Protein AF-A0A6H5GN10-F1 (afdb_monomer_lite)

Organism: NCBI:txid355587

InterPro domains:
  IPR001054 Adenylyl cyclase class-3/4/guanylyl cyclase [PF00211] (5-65)
  IPR001054 Adenylyl cyclase class-3/4/guanylyl cyclase [PS50125] (1-57)
  IPR029787 Nucleotide cyclase [G3DSA:3.30.70.1230] (1-68)
  IPR029787 Nucleotide cyclase [SSF55073] (5-66)

Structure (mmCIF, N/CA/C/O backbone):
data_AF-A0A6H5GN10-F1
#
_entry.id   AF-A0A6H5GN10-F1
#
loop_
_atom_site.group_PDB
_atom_site.id
_atom_site.type_symbol
_atom_site.label_atom_id
_atom_site.label_alt_id
_atom_site.label_comp_id
_atom_site.label_asym_id
_atom_site.label_entity_id
_atom_site.label_seq_id
_atom_site.pdbx_PDB_ins_code
_atom_site.Cartn_x
_atom_site.Cartn_y
_atom_site.Cartn_z
_atom_site.occupancy
_atom_site.B_iso_or_equiv
_atom_site.auth_seq_id
_atom_site.auth_comp_id
_atom_site.auth_asym_id
_atom_site.auth_atom_id
_atom_site.pdbx_PDB_model_num
ATOM 1 N N . MET A 1 1 ? 19.781 -6.759 -9.187 1.00 49.97 1 MET A N 1
ATOM 2 C CA . MET A 1 1 ? 18.584 -5.965 -9.541 1.00 49.97 1 MET A CA 1
ATOM 3 C C . MET A 1 1 ? 17.528 -6.057 -8.445 1.00 49.97 1 MET A C 1
ATOM 5 O O . MET A 1 1 ? 17.167 -5.010 -7.934 1.00 49.97 1 MET A O 1
ATOM 9 N N . ILE A 1 2 ? 17.174 -7.262 -7.970 1.00 54.41 2 ILE A N 1
ATOM 10 C CA . ILE A 1 2 ? 16.304 -7.466 -6.788 1.00 54.41 2 ILE A CA 1
ATOM 11 C C . ILE A 1 2 ? 16.848 -6.775 -5.520 1.00 54.41 2 ILE A C 1
ATOM 13 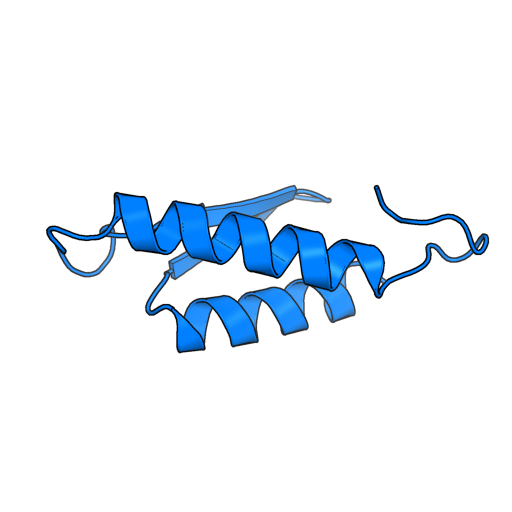O O . ILE A 1 2 ? 16.130 -6.001 -4.910 1.00 54.41 2 ILE A O 1
ATOM 17 N N . ALA A 1 3 ? 18.140 -6.912 -5.188 1.00 51.84 3 ALA A N 1
ATOM 18 C CA . ALA A 1 3 ? 18.703 -6.323 -3.958 1.00 51.84 3 ALA A CA 1
ATOM 19 C C . ALA A 1 3 ? 18.632 -4.778 -3.864 1.00 51.84 3 ALA A C 1
ATOM 21 O O . ALA A 1 3 ? 18.519 -4.228 -2.773 1.00 51.84 3 ALA A O 1
ATOM 22 N N . VAL A 1 4 ? 18.685 -4.061 -4.995 1.00 57.47 4 VAL A N 1
ATOM 23 C CA . VAL A 1 4 ? 18.540 -2.586 -5.016 1.00 57.47 4 VAL A CA 1
ATOM 24 C C . VAL A 1 4 ? 17.080 -2.188 -4.796 1.00 57.47 4 VAL A C 1
ATOM 26 O O . VAL A 1 4 ? 16.796 -1.174 -4.164 1.00 57.47 4 VAL A O 1
ATOM 29 N N . PHE A 1 5 ? 16.167 -3.006 -5.312 1.00 66.00 5 PHE A N 1
ATOM 30 C CA . PHE A 1 5 ? 14.730 -2.828 -5.183 1.00 66.00 5 PHE A CA 1
ATOM 31 C C . PHE A 1 5 ? 14.266 -3.106 -3.749 1.00 66.00 5 PHE A C 1
ATOM 33 O O . PHE A 1 5 ? 13.583 -2.275 -3.158 1.00 66.00 5 PHE A O 1
ATOM 40 N N . SER A 1 6 ? 14.767 -4.190 -3.146 1.00 63.47 6 SER A N 1
ATOM 41 C CA . SER A 1 6 ? 14.572 -4.504 -1.729 1.00 63.47 6 SER A CA 1
ATOM 42 C C . SER A 1 6 ? 15.085 -3.379 -0.831 1.00 63.47 6 SER A C 1
ATOM 44 O O . SER A 1 6 ? 14.326 -2.898 -0.008 1.00 63.47 6 SER A O 1
ATOM 46 N N . LYS A 1 7 ? 16.286 -2.830 -1.076 1.00 69.56 7 LYS A N 1
ATOM 47 C CA . LYS A 1 7 ? 16.813 -1.704 -0.279 1.00 69.56 7 LYS A CA 1
ATOM 48 C C . LYS A 1 7 ? 15.901 -0.468 -0.301 1.00 69.56 7 LYS A C 1
ATOM 50 O O . LYS A 1 7 ? 15.712 0.173 0.727 1.00 69.56 7 LYS A O 1
ATO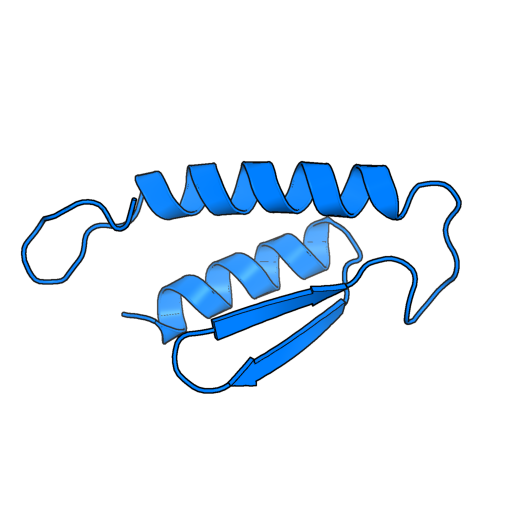M 55 N N . LYS A 1 8 ? 15.323 -0.122 -1.461 1.00 74.06 8 LYS A N 1
ATOM 56 C CA . LYS A 1 8 ? 14.344 0.978 -1.539 1.00 74.06 8 LYS A CA 1
ATOM 57 C C . LYS A 1 8 ? 13.088 0.669 -0.729 1.00 74.06 8 LYS A C 1
ATOM 59 O O . LYS A 1 8 ? 12.528 1.575 -0.121 1.00 74.06 8 LYS A O 1
ATOM 64 N N . PHE A 1 9 ? 12.639 -0.580 -0.723 1.00 75.88 9 PHE A N 1
ATOM 65 C CA . PHE A 1 9 ? 11.494 -0.997 0.079 1.00 75.88 9 PHE A CA 1
ATOM 66 C C . PHE A 1 9 ? 11.796 -1.030 1.575 1.00 75.88 9 PHE A C 1
ATOM 68 O O . PHE A 1 9 ? 10.926 -0.647 2.354 1.00 75.88 9 PHE A O 1
ATOM 75 N N . ASP A 1 10 ? 13.017 -1.380 1.974 1.00 73.19 10 ASP A N 1
ATOM 76 C CA . ASP A 1 10 ? 13.471 -1.286 3.362 1.00 73.19 10 ASP A CA 1
ATOM 77 C C . ASP A 1 10 ? 13.407 0.182 3.831 1.00 73.19 10 ASP A C 1
ATOM 79 O O . ASP A 1 10 ? 12.805 0.489 4.861 1.00 73.19 10 ASP A O 1
ATOM 83 N N . ASP A 1 11 ? 13.926 1.119 3.022 1.00 78.19 11 ASP A N 1
ATOM 84 C CA . ASP A 1 11 ? 13.881 2.561 3.311 1.00 78.19 11 ASP A CA 1
ATOM 85 C C . ASP A 1 11 ? 12.435 3.090 3.425 1.00 78.19 11 ASP A C 1
ATOM 87 O O . ASP A 1 11 ? 12.136 3.952 4.259 1.00 78.19 11 ASP A O 1
ATOM 91 N N . LEU A 1 12 ? 11.519 2.588 2.589 1.00 75.56 12 LEU A N 1
ATOM 92 C CA . LEU A 1 12 ? 10.093 2.928 2.649 1.00 75.56 12 LEU A CA 1
ATOM 93 C C . LEU A 1 12 ? 9.407 2.324 3.884 1.00 75.56 12 LEU A C 1
ATOM 95 O O . LEU A 1 12 ? 8.599 3.005 4.521 1.00 75.56 12 LEU A O 1
ATOM 99 N N . GLY A 1 13 ? 9.761 1.094 4.260 1.00 70.50 13 GLY A N 1
ATOM 100 C CA . GLY A 1 13 ? 9.281 0.425 5.470 1.00 70.50 13 GLY A CA 1
ATOM 101 C C . GLY A 1 13 ? 9.671 1.185 6.738 1.00 70.50 13 GLY A C 1
ATOM 102 O O . GLY A 1 13 ? 8.817 1.468 7.579 1.00 70.50 13 GLY A O 1
ATOM 103 N N . VAL A 1 14 ? 10.924 1.645 6.823 1.00 70.62 14 VAL A N 1
ATOM 104 C CA . VAL A 1 14 ? 11.398 2.501 7.926 1.00 70.62 14 VAL A CA 1
ATOM 105 C C . VAL A 1 14 ? 10.593 3.803 8.010 1.00 70.62 14 VAL A C 1
ATOM 107 O O . VAL A 1 14 ? 10.194 4.210 9.100 1.00 70.62 14 VAL A O 1
ATOM 110 N N . LYS A 1 15 ? 10.295 4.443 6.871 1.00 70.50 15 LYS A N 1
ATOM 111 C CA . LYS A 1 15 ? 9.504 5.690 6.824 1.00 70.50 15 LYS A CA 1
ATOM 112 C C . LYS A 1 15 ? 8.034 5.508 7.204 1.00 70.50 15 LYS A C 1
ATOM 114 O O . LYS A 1 15 ? 7.407 6.456 7.668 1.00 70.50 15 LYS A O 1
ATOM 119 N N . THR A 1 16 ? 7.483 4.318 6.988 1.00 65.56 16 THR A N 1
ATOM 120 C CA . THR A 1 16 ? 6.074 3.984 7.257 1.00 65.56 16 THR A CA 1
ATOM 121 C C . THR A 1 16 ? 5.873 3.233 8.577 1.00 65.56 16 THR A C 1
ATOM 123 O O . THR A 1 16 ? 4.739 2.893 8.907 1.00 65.56 16 THR A O 1
ATOM 126 N N . PHE A 1 17 ? 6.942 3.043 9.366 1.00 67.38 17 PHE A N 1
ATOM 127 C CA . PHE A 1 17 ? 6.960 2.268 10.617 1.00 67.38 17 PHE A CA 1
ATOM 128 C C . PHE A 1 17 ? 6.543 0.796 10.443 1.00 67.38 17 PHE A C 1
ATOM 130 O O . PHE A 1 17 ? 6.017 0.171 11.366 1.00 67.38 17 PHE A O 1
ATOM 137 N N . LEU A 1 18 ? 6.777 0.238 9.256 1.00 70.38 18 LEU A N 1
ATOM 138 C CA . LEU A 1 18 ? 6.447 -1.139 8.908 1.00 70.38 18 LEU A CA 1
ATOM 139 C C . LEU A 1 18 ? 7.629 -2.074 9.143 1.00 70.38 18 LEU A C 1
ATOM 141 O O . LEU A 1 18 ? 8.786 -1.679 9.009 1.00 70.38 18 LEU A O 1
ATOM 145 N N . PHE A 1 19 ? 7.324 -3.331 9.466 1.00 66.31 19 PHE A N 1
ATOM 146 C CA . PHE A 1 19 ? 8.334 -4.372 9.619 1.00 66.31 19 PHE A CA 1
ATOM 147 C C . PHE A 1 19 ? 8.443 -5.194 8.342 1.00 66.31 19 PHE A C 1
ATOM 149 O O . PHE A 1 19 ? 7.449 -5.703 7.819 1.00 66.31 19 PHE A O 1
ATOM 156 N N . GLN A 1 20 ? 9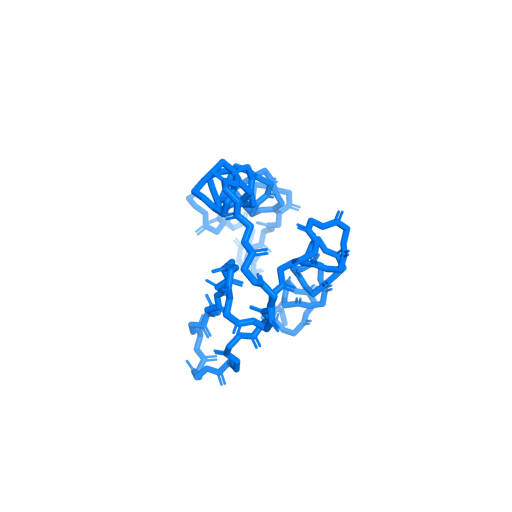.673 -5.333 7.861 1.00 63.38 20 GLN A N 1
ATOM 157 C CA . GLN A 1 20 ? 10.018 -6.281 6.816 1.00 63.38 20 GLN A CA 1
ATOM 158 C C . GLN A 1 20 ? 9.943 -7.696 7.389 1.00 63.38 20 GLN A C 1
ATOM 160 O O . GLN A 1 20 ? 10.551 -7.996 8.417 1.00 63.38 20 GLN A O 1
ATOM 165 N N . VAL A 1 21 ? 9.186 -8.560 6.721 1.00 62.41 21 VAL A N 1
ATOM 166 C CA . VAL A 1 21 ? 9.014 -9.963 7.100 1.00 62.41 21 VAL A CA 1
ATOM 167 C C . VAL A 1 21 ? 9.797 -10.804 6.103 1.00 62.41 21 VAL A C 1
ATOM 169 O O . VAL A 1 21 ? 9.210 -11.498 5.286 1.00 62.41 21 VAL A O 1
ATOM 172 N N . GLU A 1 22 ? 11.127 -10.701 6.168 1.00 64.62 22 GLU A N 1
ATOM 173 C CA . GLU A 1 22 ? 12.088 -11.480 5.372 1.00 64.62 22 GLU A CA 1
ATOM 174 C C . GLU A 1 22 ? 11.902 -11.401 3.835 1.00 64.62 22 GLU A C 1
ATOM 176 O O . GLU A 1 22 ? 10.894 -10.957 3.282 1.00 64.62 22 GLU A O 1
ATOM 181 N N . THR A 1 23 ? 12.927 -11.816 3.095 1.00 68.12 23 THR A N 1
ATOM 182 C CA . THR A 1 23 ? 12.832 -12.022 1.641 1.00 68.12 23 THR A CA 1
ATOM 183 C C . THR A 1 23 ? 12.985 -13.503 1.347 1.00 68.12 23 THR A C 1
ATOM 185 O O . THR A 1 23 ? 14.001 -14.089 1.721 1.00 68.12 23 THR A O 1
ATOM 188 N N . ILE A 1 24 ? 12.016 -14.116 0.661 1.00 73.56 24 ILE A N 1
ATOM 189 C CA . ILE A 1 24 ? 12.115 -15.512 0.214 1.00 73.56 24 ILE A CA 1
ATOM 190 C C . ILE A 1 24 ? 12.143 -15.513 -1.313 1.00 73.56 24 ILE A C 1
ATOM 192 O O . ILE A 1 24 ? 11.123 -15.297 -1.961 1.00 73.56 24 ILE A O 1
ATOM 196 N N . GLY A 1 25 ? 13.323 -15.758 -1.888 1.00 73.75 25 GLY A N 1
ATOM 197 C CA . GLY A 1 25 ? 13.506 -15.758 -3.340 1.00 73.75 25 GLY A CA 1
ATOM 198 C C . GLY A 1 25 ? 13.295 -14.369 -3.949 1.00 73.75 25 GLY A C 1
ATOM 199 O O . GLY A 1 25 ? 14.036 -13.437 -3.644 1.00 73.75 25 GLY A O 1
ATOM 200 N N . ASP A 1 26 ? 12.305 -14.250 -4.831 1.00 73.81 26 ASP A N 1
ATOM 201 C CA . ASP A 1 26 ? 11.872 -13.012 -5.487 1.00 73.81 26 ASP A CA 1
ATOM 202 C C . ASP A 1 26 ? 10.721 -12.297 -4.755 1.00 73.81 26 ASP A C 1
ATOM 204 O O . ASP A 1 26 ? 10.363 -11.175 -5.118 1.00 73.81 26 ASP A O 1
ATOM 208 N N . ALA A 1 27 ? 10.170 -12.906 -3.702 1.00 75.38 27 ALA A N 1
ATOM 209 C CA . ALA A 1 27 ? 9.099 -12.323 -2.909 1.00 75.38 27 ALA A CA 1
ATOM 210 C C . ALA A 1 27 ? 9.637 -11.414 -1.792 1.00 75.38 27 ALA A C 1
ATOM 212 O O . ALA A 1 27 ? 10.560 -11.766 -1.049 1.00 75.38 27 ALA A O 1
ATOM 213 N N . TYR A 1 28 ? 8.995 -10.255 -1.640 1.00 78.88 28 TYR A N 1
ATOM 214 C CA . TYR A 1 28 ? 9.250 -9.287 -0.576 1.00 78.88 28 TYR A CA 1
ATOM 215 C C . TYR A 1 28 ? 7.971 -9.086 0.244 1.00 78.88 28 TYR A C 1
ATOM 217 O O . TYR A 1 28 ? 6.948 -8.672 -0.306 1.00 78.88 28 TYR A O 1
ATOM 225 N N . CYS A 1 29 ? 8.017 -9.398 1.542 1.00 80.56 29 CYS A N 1
ATOM 226 C CA . CYS A 1 29 ? 6.859 -9.325 2.432 1.00 80.56 29 CYS A CA 1
ATOM 227 C C . CYS A 1 29 ? 7.031 -8.223 3.487 1.00 80.56 29 CYS A C 1
ATOM 229 O O . CYS A 1 29 ? 8.098 -8.064 4.082 1.00 80.56 29 CYS A O 1
ATOM 231 N N . VAL A 1 30 ? 5.959 -7.472 3.740 1.00 82.62 30 VAL A N 1
ATOM 232 C CA . VAL A 1 30 ? 5.896 -6.414 4.757 1.00 82.62 30 VAL A CA 1
ATOM 233 C C . VAL A 1 30 ? 4.624 -6.544 5.578 1.00 82.62 30 VAL A C 1
ATOM 235 O O . VAL A 1 30 ? 3.557 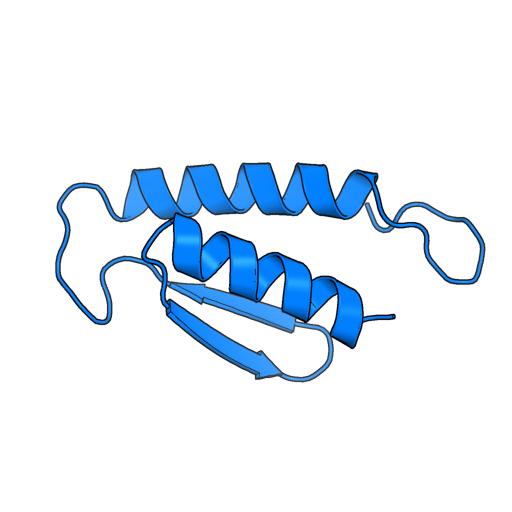-6.844 5.043 1.00 82.62 30 VAL A O 1
ATOM 238 N N . ALA A 1 31 ? 4.734 -6.283 6.878 1.00 83.38 31 ALA A N 1
ATOM 239 C CA . ALA A 1 31 ? 3.614 -6.300 7.807 1.00 83.38 31 ALA A CA 1
ATOM 240 C C . ALA A 1 31 ? 3.557 -5.010 8.642 1.00 83.38 31 ALA A C 1
ATOM 242 O O . ALA A 1 31 ? 4.578 -4.472 9.077 1.00 83.38 31 ALA A O 1
ATOM 243 N N . ALA A 1 32 ? 2.335 -4.537 8.896 1.00 83.81 32 ALA A N 1
ATOM 244 C CA . ALA A 1 32 ? 2.035 -3.459 9.835 1.00 83.81 32 ALA A CA 1
ATOM 245 C C . ALA A 1 32 ? 1.442 -4.043 11.108 1.00 83.81 32 ALA A C 1
ATOM 247 O O . ALA A 1 32 ? 0.788 -5.082 11.068 1.00 83.81 32 ALA A O 1
ATOM 248 N N . GLY A 1 33 ? 1.615 -3.350 12.231 1.00 79.06 33 GLY A N 1
ATOM 249 C CA . GLY A 1 33 ? 0.951 -3.730 13.477 1.00 79.06 33 GLY A CA 1
ATOM 250 C C . GLY A 1 33 ? 1.573 -4.927 14.209 1.00 79.06 33 GLY A C 1
ATOM 251 O O . GLY A 1 33 ? 1.127 -5.243 15.303 1.00 79.06 33 GLY A O 1
ATOM 252 N N . LEU A 1 34 ? 2.595 -5.587 13.641 1.00 76.75 34 LEU A N 1
ATOM 253 C CA . LEU A 1 34 ? 3.178 -6.808 14.216 1.00 76.75 34 LEU A CA 1
ATOM 254 C C . LEU A 1 34 ? 4.114 -6.531 15.407 1.00 76.75 34 LEU A C 1
ATOM 256 O O . LEU A 1 34 ? 4.035 -7.205 16.426 1.00 76.75 34 LEU A O 1
ATOM 260 N N . HIS A 1 35 ? 5.011 -5.544 15.289 1.00 74.19 35 HIS A N 1
ATOM 261 C CA . HIS A 1 35 ? 5.935 -5.157 16.370 1.00 74.19 35 HIS A CA 1
ATOM 262 C C . HIS A 1 35 ? 5.288 -4.224 17.403 1.00 74.19 35 HIS A C 1
ATOM 264 O O . HIS A 1 35 ? 5.643 -4.248 18.581 1.00 74.19 35 HIS A O 1
ATOM 270 N N . ARG A 1 36 ? 4.373 -3.364 16.950 1.00 73.94 36 ARG A N 1
ATOM 271 C CA . ARG A 1 36 ? 3.607 -2.432 17.777 1.00 73.94 36 ARG A CA 1
ATOM 272 C C . ARG A 1 36 ? 2.199 -2.367 17.231 1.00 73.94 36 ARG A C 1
ATOM 274 O O . ARG A 1 36 ? 2.034 -2.098 16.043 1.00 73.94 36 ARG A O 1
ATOM 281 N N . GLU A 1 37 ? 1.220 -2.577 18.098 1.00 78.75 37 GLU A N 1
ATOM 282 C CA . GLU A 1 37 ? -0.180 -2.380 17.744 1.00 78.75 37 GLU A CA 1
ATOM 283 C C . GLU A 1 37 ? -0.406 -0.935 17.281 1.00 78.75 37 GLU A C 1
ATOM 285 O O . GLU A 1 37 ? 0.163 0.019 17.819 1.00 78.75 37 GLU A O 1
ATOM 290 N N . SER A 1 38 ? -1.215 -0.778 16.240 1.00 81.56 38 SER A N 1
ATOM 291 C CA . SER A 1 38 ? -1.584 0.520 15.687 1.00 81.56 38 SER A CA 1
ATOM 292 C C . SER A 1 38 ? -2.980 0.430 15.107 1.00 81.56 38 SER A C 1
ATOM 294 O O . SER A 1 38 ? -3.223 -0.406 14.249 1.00 81.56 38 SER A O 1
ATOM 296 N N . GLU A 1 39 ? -3.878 1.336 15.475 1.00 87.19 39 GLU A N 1
ATOM 297 C CA . GLU A 1 39 ? -5.226 1.411 14.886 1.00 87.19 39 GLU A CA 1
ATOM 298 C C . GLU A 1 39 ? -5.208 1.751 13.382 1.00 87.19 39 GLU A C 1
ATOM 300 O O . GLU A 1 39 ? -6.214 1.627 12.686 1.00 87.19 39 GLU A O 1
ATOM 305 N N . HIS A 1 40 ? -4.053 2.171 12.855 1.00 85.88 40 HIS A N 1
ATOM 306 C CA . HIS A 1 40 ? -3.872 2.585 11.466 1.00 85.88 40 HIS A CA 1
ATOM 307 C C . HIS A 1 40 ? -3.042 1.593 10.639 1.00 85.88 40 HIS A C 1
ATOM 309 O O . HIS A 1 40 ? -2.640 1.924 9.521 1.00 85.88 40 HIS A O 1
ATOM 315 N N . HIS A 1 41 ? -2.820 0.369 11.138 1.00 86.69 41 HIS A N 1
ATOM 316 C CA . HIS A 1 41 ? -2.005 -0.653 10.467 1.00 86.69 41 HIS A CA 1
ATOM 317 C C . HIS A 1 41 ? -2.459 -0.926 9.017 1.00 86.69 41 HIS A C 1
ATOM 319 O O . HIS A 1 41 ? -1.638 -1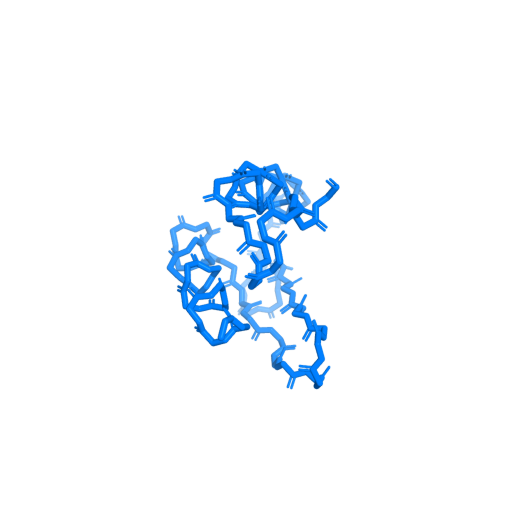.079 8.114 1.00 86.69 41 HIS A O 1
ATOM 325 N N . ALA A 1 42 ? -3.773 -0.926 8.765 1.00 86.12 42 ALA A N 1
ATOM 326 C CA . ALA A 1 42 ? -4.337 -1.165 7.437 1.00 86.12 42 ALA A CA 1
ATOM 327 C C . ALA A 1 42 ? -4.032 -0.011 6.469 1.00 86.12 42 ALA A C 1
ATOM 329 O O . ALA A 1 42 ? -3.630 -0.246 5.331 1.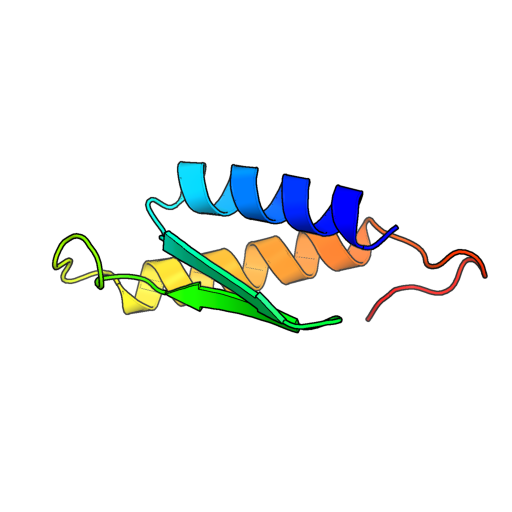00 86.12 42 ALA A O 1
ATOM 330 N N . CYS A 1 43 ? -4.159 1.235 6.939 1.00 87.25 43 CYS A N 1
ATOM 331 C CA . CYS A 1 43 ? -3.837 2.425 6.154 1.00 87.25 43 CYS A CA 1
ATOM 332 C C . CYS A 1 43 ? -2.344 2.481 5.811 1.00 87.25 43 CYS A C 1
ATOM 334 O O . CYS A 1 43 ? -1.986 2.802 4.681 1.00 87.25 43 CYS A O 1
ATOM 336 N N . GLN A 1 44 ? -1.475 2.129 6.762 1.00 85.12 44 GLN A N 1
ATOM 337 C CA . GLN A 1 44 ? -0.026 2.093 6.550 1.00 85.12 44 GLN A CA 1
ATOM 338 C C . GLN A 1 44 ? 0.372 1.043 5.504 1.00 85.12 44 GLN A C 1
ATOM 340 O O . GLN A 1 44 ? 1.172 1.349 4.622 1.00 85.12 44 GLN A O 1
ATOM 345 N N . ILE A 1 45 ? -0.226 -0.157 5.542 1.00 86.56 45 ILE A N 1
ATOM 346 C CA . ILE A 1 45 ? -0.016 -1.178 4.501 1.00 86.56 45 ILE A CA 1
ATOM 347 C C . ILE A 1 45 ? -0.519 -0.723 3.137 1.00 86.56 45 ILE A C 1
ATOM 349 O O . ILE A 1 45 ? 0.197 -0.880 2.150 1.00 86.56 45 ILE A O 1
ATOM 353 N N . ALA A 1 46 ? -1.716 -0.141 3.061 1.00 88.12 46 ALA A N 1
ATOM 354 C CA . ALA A 1 46 ? -2.253 0.347 1.794 1.00 88.12 46 ALA A CA 1
ATOM 355 C C . ALA A 1 46 ? -1.357 1.440 1.188 1.00 88.12 46 ALA A C 1
ATOM 357 O O . ALA A 1 46 ? -1.067 1.422 -0.007 1.00 88.12 46 ALA A O 1
ATOM 358 N N . TRP A 1 47 ? -0.861 2.353 2.024 1.00 86.25 47 TRP A N 1
ATOM 359 C CA . TRP A 1 47 ? 0.071 3.396 1.606 1.00 86.25 47 TRP A CA 1
ATOM 360 C C . TRP A 1 47 ? 1.413 2.826 1.135 1.00 86.25 47 TRP A C 1
ATOM 362 O O . TRP A 1 47 ? 1.936 3.235 0.100 1.00 86.25 47 TRP A O 1
ATOM 372 N N . MET A 1 48 ? 1.951 1.838 1.851 1.00 85.19 48 MET A N 1
ATOM 373 C CA . MET A 1 48 ? 3.174 1.146 1.447 1.00 85.19 48 MET A CA 1
ATOM 374 C C . MET A 1 48 ? 3.010 0.441 0.100 1.00 85.19 48 MET A C 1
ATOM 376 O O . MET A 1 48 ? 3.899 0.539 -0.740 1.00 85.19 48 MET A O 1
ATOM 380 N N . ALA A 1 49 ? 1.866 -0.201 -0.148 1.00 86.31 49 ALA A N 1
ATOM 381 C CA . ALA A 1 49 ? 1.584 -0.825 -1.437 1.00 86.31 49 ALA A CA 1
ATOM 382 C C . ALA A 1 49 ? 1.630 0.197 -2.588 1.00 86.31 49 ALA A C 1
ATOM 384 O O . ALA A 1 49 ? 2.271 -0.067 -3.604 1.00 86.31 49 ALA A O 1
ATOM 385 N N . LEU A 1 50 ? 1.039 1.386 -2.410 1.00 88.25 50 LEU A N 1
ATOM 386 C CA . LEU A 1 50 ? 1.100 2.464 -3.407 1.00 88.25 50 LEU A CA 1
ATOM 387 C C . LEU A 1 50 ? 2.542 2.914 -3.677 1.00 88.25 50 LEU A C 1
ATOM 389 O O . LEU A 1 50 ? 2.965 2.978 -4.830 1.00 88.25 50 LEU A O 1
ATOM 393 N N . LEU A 1 51 ? 3.325 3.148 -2.621 1.00 84.56 51 LEU A N 1
ATOM 394 C CA . LEU A 1 51 ? 4.729 3.550 -2.748 1.00 84.56 51 LEU A CA 1
ATOM 395 C C . LEU A 1 51 ? 5.585 2.467 -3.419 1.00 84.56 51 LEU A C 1
ATOM 397 O O . LEU A 1 51 ? 6.492 2.781 -4.190 1.00 84.56 51 LEU A O 1
ATOM 401 N N . MET A 1 52 ? 5.296 1.190 -3.154 1.00 82.88 52 MET A N 1
ATOM 402 C CA . MET A 1 52 ? 5.963 0.073 -3.819 1.00 82.88 52 MET A CA 1
ATOM 403 C C . MET A 1 52 ? 5.621 0.017 -5.310 1.00 82.88 52 MET A C 1
ATOM 405 O O . MET A 1 52 ? 6.518 -0.224 -6.116 1.00 82.88 52 MET A O 1
ATOM 409 N N . MET A 1 53 ? 4.365 0.280 -5.687 1.00 84.69 53 MET A N 1
ATOM 410 C CA . MET A 1 53 ? 3.951 0.367 -7.092 1.00 84.69 53 MET A CA 1
ATOM 411 C C . MET A 1 53 ? 4.638 1.528 -7.819 1.00 84.69 53 MET A C 1
ATOM 413 O O . MET A 1 53 ? 5.171 1.336 -8.910 1.00 84.69 53 MET A O 1
ATOM 417 N N . GLU A 1 54 ? 4.690 2.715 -7.213 1.00 84.62 54 GLU A N 1
ATOM 418 C CA . GLU A 1 54 ? 5.392 3.872 -7.786 1.00 84.62 54 GLU A CA 1
ATOM 419 C C . GLU A 1 54 ? 6.895 3.609 -7.938 1.00 84.62 54 GLU A C 1
ATOM 421 O O . GLU A 1 54 ? 7.491 3.881 -8.984 1.00 84.62 54 GLU A O 1
ATOM 426 N N . ALA A 1 55 ? 7.521 3.019 -6.918 1.00 79.88 55 ALA A N 1
ATOM 427 C CA . ALA A 1 55 ? 8.921 2.632 -6.990 1.00 79.88 55 ALA A CA 1
ATOM 428 C C . ALA A 1 55 ? 9.159 1.560 -8.068 1.00 79.88 55 ALA A C 1
ATOM 430 O O . ALA A 1 55 ? 10.164 1.644 -8.773 1.00 79.88 55 ALA A O 1
ATOM 431 N N . ALA A 1 56 ? 8.242 0.599 -8.244 1.00 77.62 56 ALA A N 1
ATOM 432 C CA . ALA A 1 56 ? 8.301 -0.416 -9.301 1.00 77.62 56 ALA A CA 1
ATOM 433 C C . ALA A 1 56 ? 8.296 0.189 -10.703 1.00 77.62 56 ALA A C 1
ATOM 435 O O . ALA A 1 56 ? 9.087 -0.228 -11.545 1.00 77.62 56 ALA A O 1
ATOM 436 N N . GLN A 1 57 ? 7.467 1.207 -10.937 1.00 77.56 57 GLN A N 1
ATOM 437 C CA . GLN A 1 57 ? 7.401 1.902 -12.226 1.00 77.56 57 GLN A CA 1
ATOM 438 C C . GLN A 1 57 ? 8.713 2.610 -12.581 1.00 77.56 57 GLN A C 1
ATOM 440 O O . GLN A 1 57 ? 9.074 2.693 -13.752 1.00 77.56 57 GLN A O 1
ATOM 445 N N . ALA A 1 58 ? 9.455 3.091 -11.581 1.00 71.31 58 ALA A N 1
ATOM 446 C CA . ALA A 1 58 ? 10.749 3.740 -11.785 1.00 71.31 58 ALA A CA 1
ATOM 447 C C . ALA A 1 58 ? 11.900 2.753 -12.070 1.00 71.31 58 ALA A C 1
ATOM 449 O O . ALA A 1 58 ? 13.040 3.181 -12.277 1.00 71.31 58 ALA A O 1
ATOM 450 N N . HIS A 1 59 ? 11.640 1.442 -12.049 1.00 68.94 59 HIS A N 1
ATOM 451 C CA . HIS A 1 59 ? 12.645 0.411 -12.259 1.00 68.94 59 HIS A CA 1
ATOM 452 C C . HIS A 1 59 ? 12.348 -0.427 -13.503 1.00 68.94 59 HIS A C 1
ATOM 454 O O . HIS A 1 59 ? 11.280 -1.005 -13.677 1.00 68.94 59 HIS A O 1
ATOM 460 N N . HIS A 1 60 ? 13.360 -0.522 -14.360 1.00 64.31 60 HIS A N 1
ATOM 461 C CA . HIS A 1 60 ? 13.343 -1.367 -15.542 1.00 64.31 60 HIS A CA 1
ATOM 462 C C . HIS A 1 60 ? 14.118 -2.651 -15.249 1.00 64.31 60 HIS A C 1
ATOM 464 O O . HIS A 1 60 ? 15.154 -2.635 -14.576 1.00 64.31 60 HIS A O 1
ATOM 470 N N . THR A 1 61 ? 13.616 -3.762 -15.777 1.00 66.50 61 THR A N 1
ATOM 471 C CA . THR A 1 61 ? 14.361 -5.019 -15.867 1.00 66.50 61 THR A CA 1
ATOM 472 C C . THR A 1 61 ? 15.623 -4.834 -16.716 1.00 66.50 61 THR A C 1
ATOM 474 O O . THR A 1 61 ? 15.763 -3.858 -17.454 1.00 66.50 61 THR A O 1
ATOM 477 N N . HIS A 1 62 ? 16.553 -5.787 -16.638 1.00 64.25 62 HIS A N 1
ATOM 478 C CA . HIS A 1 62 ? 17.786 -5.807 -17.441 1.00 64.25 62 HIS A CA 1
ATOM 479 C C . HIS A 1 62 ? 17.515 -5.673 -18.947 1.00 64.25 62 HIS A C 1
ATOM 481 O O . HIS A 1 62 ? 18.324 -5.101 -19.670 1.00 64.25 62 HIS A O 1
ATOM 487 N N . ASP A 1 63 ? 16.340 -6.139 -19.376 1.00 65.12 63 ASP A N 1
ATOM 488 C CA . ASP A 1 63 ? 15.856 -6.117 -20.755 1.00 65.12 63 ASP A CA 1
ATOM 489 C C . ASP A 1 63 ? 15.081 -4.829 -21.101 1.00 65.12 63 ASP A C 1
ATOM 491 O O . ASP A 1 63 ? 14.402 -4.757 -22.124 1.00 65.12 63 ASP A O 1
ATOM 495 N N . GLY A 1 64 ? 15.120 -3.815 -20.230 1.00 61.59 64 GLY A N 1
ATOM 496 C CA . GLY A 1 64 ? 14.456 -2.523 -20.421 1.00 61.59 64 GLY A CA 1
ATOM 497 C C . GLY A 1 64 ? 12.936 -2.541 -20.234 1.00 61.59 64 GLY A C 1
ATOM 498 O O . GLY A 1 64 ? 12.305 -1.486 -20.317 1.00 61.59 64 GLY A O 1
ATOM 499 N N . LYS A 1 65 ? 12.333 -3.702 -19.950 1.00 64.19 65 LYS A N 1
ATOM 500 C CA . LYS A 1 65 ? 10.889 -3.825 -19.705 1.00 64.19 65 LYS A CA 1
ATOM 501 C C . LYS A 1 65 ? 10.533 -3.336 -18.298 1.00 64.19 65 LYS A C 1
ATOM 503 O O . LYS A 1 65 ? 11.310 -3.608 -17.376 1.00 64.19 65 LYS A O 1
ATOM 508 N N . PRO A 1 66 ? 9.394 -2.651 -18.114 1.00 64.19 66 PRO A N 1
ATOM 509 C CA . PRO A 1 66 ? 8.897 -2.325 -16.782 1.00 64.19 66 PRO A CA 1
ATOM 510 C C . PRO A 1 66 ? 8.662 -3.607 -15.970 1.00 64.19 66 PRO A C 1
ATOM 512 O O . PRO A 1 66 ? 8.384 -4.667 -16.531 1.00 64.19 66 PRO A O 1
ATOM 515 N N . ILE A 1 67 ? 8.851 -3.516 -14.652 1.00 67.56 67 ILE A N 1
ATOM 516 C CA . ILE A 1 67 ? 8.656 -4.644 -13.723 1.00 67.56 67 ILE A CA 1
ATOM 517 C C . ILE A 1 67 ? 7.155 -4.936 -13.499 1.00 67.56 67 ILE A C 1
ATOM 519 O O . ILE A 1 67 ? 6.812 -6.042 -13.087 1.00 67.56 67 ILE A O 1
ATOM 523 N N . MET A 1 68 ? 6.276 -3.972 -13.806 1.00 55.50 68 MET A N 1
ATOM 524 C CA . MET A 1 68 ? 4.811 -4.111 -13.817 1.00 55.50 68 MET A CA 1
ATOM 525 C C . MET A 1 68 ? 4.241 -4.072 -15.228 1.00 55.50 68 MET A C 1
ATOM 527 O O . MET A 1 68 ? 4.731 -3.246 -16.032 1.00 55.50 68 MET A O 1
#

pLDDT: mean 73.88, std 9.74, range [49.97, 88.25]

Secondary structure (DSSP, 8-state):
-HHHHHHHHHHHHHHHTPEEEEEETTEEEEESSSSS--TTHHHHHHHHHHHHHHHHHT-B-TTS-B--

Sequence (68 aa):
MIAVFSKKFDDLGVKTFLFQVETIGDAYCVAAGLHRESEHHACQIAWMALLMMEAAQAHHTHDGKPIM

Foldseek 3Di:
DLVVLVVVLVVLCVVLVWDWPDDDDSDTDIFFCPVHHDPCRVVSVVVSVVVSVVSQQVDADPVRHGPD

Radius of gyration: 12.67 Å; chains: 1; bounding box: 24×21×38 Å